Protein AF-A0A7S3LM08-F1 (afdb_monomer)

pLDDT: mean 83.72, std 14.12, range [40.0, 97.69]

Secondary structure (DSSP, 8-state):
-----------HHHHHHHHHHHHHHHHHHHHHHHHHHHHHHHHHHHHHHHHHHHIIIIIHHHH-HHHHHHHHHHHHHHHHHHHHHHHHHHTT--SSHHHHHHHHHHHHHHHHHHHHHHHHHHH---HHHHHHHHT---HHHHHHHHHHHHHHHHHHHHHHHHHHTT-TTTTT--

Nearest PDB structures (foldseek):
  6k5l-assembly1_B  TM=4.130E-01  e=9.837E+00  Escherichia coli O157
  8wst-assembly1_R  TM=2.504E-01  e=5.655E+00  Homo sapiens

Organism: NCBI:txid215587

Radius of gyration: 23.0 Å; Cα contacts (8 Å, |Δi|>4): 146; chains: 1; bounding box: 78×45×58 Å

Structure (mmCIF, N/CA/C/O backbone):
data_AF-A0A7S3LM08-F1
#
_entry.id   AF-A0A7S3LM08-F1
#
loop_
_atom_site.group_PDB
_atom_site.id
_atom_site.type_symbol
_atom_site.label_atom_id
_atom_site.label_alt_id
_atom_site.label_comp_id
_atom_site.label_asym_id
_atom_site.label_entity_id
_atom_site.label_seq_id
_atom_site.pdbx_PDB_ins_code
_atom_site.Cartn_x
_atom_site.Cartn_y
_atom_site.Cartn_z
_atom_site.occupancy
_atom_site.B_iso_or_equiv
_atom_site.auth_seq_id
_atom_site.auth_comp_id
_atom_site.auth_asym_id
_atom_site.auth_atom_id
_atom_site.pdbx_PDB_model_num
ATOM 1 N N . MET A 1 1 ? 56.730 -9.973 -36.478 1.00 40.00 1 MET A N 1
ATOM 2 C CA . MET A 1 1 ? 55.518 -9.213 -36.860 1.00 40.00 1 MET A CA 1
ATOM 3 C C . MET A 1 1 ? 54.697 -8.986 -35.588 1.00 40.00 1 MET A C 1
ATOM 5 O O . MET A 1 1 ? 53.987 -9.882 -35.157 1.00 40.00 1 MET A O 1
ATOM 9 N N . ILE A 1 2 ? 54.920 -7.866 -34.891 1.00 40.25 2 ILE A N 1
ATOM 10 C CA . ILE A 1 2 ? 54.363 -7.601 -33.550 1.00 40.25 2 ILE A CA 1
ATOM 11 C C . ILE A 1 2 ? 53.016 -6.882 -33.707 1.00 40.25 2 ILE A C 1
ATOM 13 O O . ILE A 1 2 ? 52.951 -5.797 -34.280 1.00 40.25 2 ILE A O 1
ATOM 17 N N . ARG A 1 3 ? 51.934 -7.501 -33.223 1.00 45.44 3 ARG A N 1
ATOM 18 C CA . ARG A 1 3 ? 50.566 -6.965 -33.274 1.00 45.44 3 ARG A CA 1
ATOM 19 C C . ARG A 1 3 ? 50.356 -6.056 -32.058 1.00 45.44 3 ARG A C 1
ATOM 21 O O . ARG A 1 3 ? 50.073 -6.533 -30.964 1.00 45.44 3 ARG A O 1
ATOM 28 N N . ILE A 1 4 ? 50.557 -4.751 -32.243 1.00 47.81 4 ILE A N 1
ATOM 29 C CA . ILE A 1 4 ? 50.355 -3.731 -31.202 1.00 47.81 4 ILE A CA 1
ATOM 30 C C . ILE A 1 4 ? 48.869 -3.707 -30.804 1.00 47.81 4 ILE A C 1
ATOM 32 O O . ILE A 1 4 ? 47.982 -3.501 -31.635 1.00 47.81 4 ILE A O 1
ATOM 36 N N . HIS A 1 5 ? 48.617 -3.935 -29.516 1.00 48.91 5 HIS A N 1
ATOM 37 C CA . HIS A 1 5 ? 47.315 -3.878 -28.859 1.00 48.91 5 HIS A CA 1
ATOM 38 C C . HIS A 1 5 ? 46.806 -2.426 -28.883 1.00 48.91 5 HIS A C 1
ATOM 40 O O . HIS A 1 5 ? 47.343 -1.553 -28.202 1.00 48.91 5 HIS A O 1
ATOM 46 N N . LYS A 1 6 ? 45.789 -2.139 -29.703 1.00 49.50 6 LYS A N 1
ATOM 47 C CA . LYS A 1 6 ? 45.168 -0.812 -29.789 1.00 49.50 6 LYS A CA 1
ATOM 48 C C . LYS A 1 6 ? 44.320 -0.594 -28.530 1.00 49.50 6 LYS A C 1
ATOM 50 O O . LYS A 1 6 ? 43.185 -1.061 -28.455 1.00 49.50 6 LYS A O 1
ATOM 55 N N . GLY A 1 7 ? 44.886 0.081 -27.531 1.00 50.38 7 GLY A N 1
ATOM 56 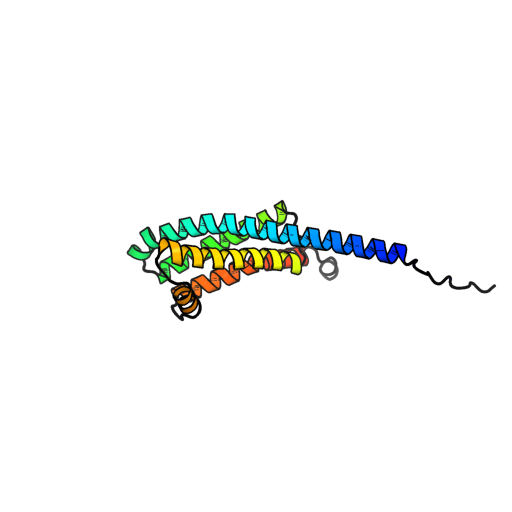C CA . GLY A 1 7 ? 44.144 0.562 -26.368 1.00 50.38 7 GLY A CA 1
ATOM 57 C C . GLY A 1 7 ? 42.984 1.445 -26.829 1.00 50.38 7 GLY A C 1
ATOM 58 O O . GLY A 1 7 ? 43.194 2.463 -27.487 1.00 50.38 7 GLY A O 1
ATOM 59 N N . LYS A 1 8 ? 41.749 1.031 -26.526 1.00 51.44 8 LYS A N 1
ATOM 60 C CA . LYS A 1 8 ? 40.544 1.840 -26.738 1.00 51.44 8 LYS A CA 1
ATOM 61 C C . LYS A 1 8 ? 40.607 3.062 -25.820 1.00 51.44 8 LYS A C 1
ATOM 63 O O . LYS A 1 8 ? 40.167 3.006 -24.676 1.00 51.44 8 LYS A O 1
ATOM 68 N N . HIS A 1 9 ? 41.128 4.171 -26.333 1.00 50.56 9 HIS A N 1
ATOM 69 C CA . HIS A 1 9 ? 40.857 5.495 -25.785 1.00 50.56 9 HIS A CA 1
ATOM 70 C C . HIS A 1 9 ? 39.378 5.803 -26.051 1.00 50.56 9 HIS A C 1
ATOM 72 O O . HIS A 1 9 ? 39.007 6.216 -27.145 1.00 50.56 9 HIS A O 1
ATOM 78 N N . LYS A 1 10 ? 38.512 5.506 -25.077 1.00 59.12 10 LYS A N 1
ATOM 79 C CA . LYS A 1 10 ? 37.091 5.863 -25.130 1.00 59.12 10 LYS A CA 1
ATOM 80 C C . LYS A 1 10 ? 36.995 7.387 -24.968 1.00 59.12 10 LYS A C 1
ATOM 82 O O . LYS A 1 10 ? 37.356 7.911 -23.915 1.00 59.12 10 LYS A O 1
ATOM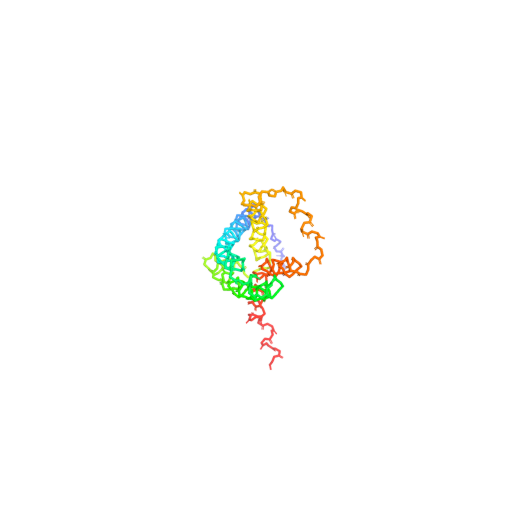 87 N N . THR A 1 11 ? 36.613 8.094 -26.030 1.00 60.19 11 THR A N 1
ATOM 88 C CA . THR A 1 11 ? 36.544 9.564 -26.079 1.00 60.19 11 THR A CA 1
ATOM 89 C C . THR A 1 11 ? 35.544 10.085 -25.041 1.00 60.19 11 THR A C 1
ATOM 91 O O . THR A 1 11 ? 34.499 9.472 -24.816 1.00 60.19 11 THR A O 1
ATOM 94 N N . LYS A 1 12 ? 35.863 11.209 -24.383 1.00 55.28 12 LYS A N 1
ATOM 95 C CA . LYS A 1 12 ? 35.052 11.820 -23.309 1.00 55.28 12 LYS A CA 1
ATOM 96 C C . LYS A 1 12 ? 33.587 12.071 -23.714 1.00 55.28 12 LYS A C 1
ATOM 98 O O . LYS A 1 12 ? 32.714 11.987 -22.856 1.00 55.28 12 LYS A O 1
ATOM 103 N N . ASP A 1 13 ? 33.318 12.255 -25.004 1.00 59.50 13 ASP A N 1
ATOM 104 C CA . ASP A 1 13 ? 31.978 12.494 -25.554 1.00 59.50 13 ASP A CA 1
ATOM 105 C C . ASP A 1 13 ? 31.080 11.239 -25.527 1.00 59.50 13 ASP A C 1
ATOM 107 O O . ASP A 1 13 ? 29.894 11.325 -25.208 1.00 59.50 13 ASP A O 1
ATOM 111 N N . GLU A 1 14 ? 31.641 10.040 -25.740 1.00 59.66 14 GLU A N 1
ATOM 112 C CA . GLU A 1 14 ? 30.895 8.775 -25.599 1.00 59.66 14 GLU A CA 1
ATOM 113 C C . GLU A 1 14 ? 30.601 8.445 -24.127 1.00 59.66 14 GLU A C 1
ATOM 115 O O . GLU A 1 14 ? 29.564 7.858 -23.798 1.00 59.66 14 GLU A O 1
ATOM 120 N N . LEU A 1 15 ? 31.512 8.823 -23.222 1.00 59.84 15 LEU A N 1
ATOM 121 C CA . LEU A 1 15 ? 31.325 8.690 -21.774 1.00 59.84 15 LEU A CA 1
ATOM 122 C C . LEU A 1 15 ? 30.270 9.680 -21.251 1.00 59.84 15 LEU A C 1
ATOM 124 O O . LEU A 1 15 ? 29.486 9.307 -20.378 1.00 59.84 15 LEU A O 1
ATOM 128 N N . GLY A 1 16 ? 30.202 10.895 -21.805 1.00 60.06 16 GLY A N 1
ATOM 129 C CA . GLY A 1 16 ? 29.156 11.882 -21.513 1.00 60.06 16 GLY A CA 1
ATOM 130 C C . GLY A 1 16 ? 27.768 11.407 -21.950 1.00 60.06 16 GLY A C 1
ATOM 131 O O . GLY A 1 16 ? 26.877 11.257 -21.113 1.00 60.06 16 GLY A O 1
ATOM 132 N N . GLY A 1 17 ? 27.607 11.039 -23.227 1.00 63.25 17 GLY A N 1
ATOM 133 C CA . GLY A 1 17 ? 26.313 10.608 -23.777 1.00 63.25 17 GLY A CA 1
ATOM 134 C C . GLY A 1 17 ? 25.767 9.303 -23.179 1.00 63.25 17 GLY A C 1
ATOM 135 O O . GLY A 1 17 ? 24.555 9.129 -23.049 1.00 63.25 17 GLY A O 1
ATOM 136 N N . THR A 1 18 ? 26.639 8.385 -22.745 1.00 71.12 18 THR A N 1
ATOM 137 C CA . THR A 1 18 ? 26.208 7.157 -22.048 1.00 71.12 18 THR A CA 1
ATOM 138 C C . THR A 1 18 ? 25.636 7.469 -20.660 1.00 71.12 18 THR A C 1
ATOM 140 O O . THR A 1 18 ? 24.636 6.875 -20.255 1.00 71.12 18 THR A O 1
ATOM 143 N N . ASN A 1 19 ? 26.243 8.408 -19.927 1.00 69.75 19 ASN A N 1
ATOM 144 C CA . ASN A 1 19 ? 25.797 8.772 -18.582 1.00 69.75 19 ASN A CA 1
ATOM 145 C C . ASN A 1 19 ? 24.495 9.578 -18.607 1.00 69.75 19 ASN A C 1
ATOM 147 O O . ASN A 1 19 ? 23.598 9.291 -17.817 1.00 69.75 19 ASN A O 1
ATOM 151 N N . GLU A 1 20 ? 24.343 10.516 -19.544 1.00 72.75 20 GLU A N 1
ATOM 152 C CA . GLU A 1 20 ? 23.107 11.292 -19.699 1.00 72.75 20 GLU A CA 1
ATOM 153 C C . GLU A 1 20 ? 21.912 10.411 -20.084 1.00 72.75 20 GLU A C 1
ATOM 155 O O . GLU A 1 20 ? 20.853 10.500 -19.459 1.00 72.75 20 GLU A O 1
ATOM 160 N N . ASN A 1 21 ? 22.088 9.487 -21.035 1.00 74.06 21 ASN A N 1
ATOM 161 C CA . ASN A 1 21 ? 21.034 8.543 -21.418 1.00 74.06 21 ASN A CA 1
ATOM 162 C C . ASN A 1 21 ? 20.660 7.598 -20.267 1.00 74.06 21 ASN A C 1
ATOM 164 O O . ASN A 1 21 ? 19.477 7.360 -20.014 1.00 74.06 21 ASN A O 1
ATOM 168 N N . LYS A 1 22 ? 21.649 7.110 -19.508 1.00 73.44 22 LYS A N 1
ATOM 169 C CA . LYS A 1 22 ? 21.414 6.256 -18.335 1.00 73.44 22 LYS A CA 1
ATOM 170 C C . LYS A 1 22 ? 20.701 7.006 -17.204 1.00 73.44 22 LYS A C 1
ATOM 172 O O . LYS A 1 22 ? 19.817 6.437 -16.559 1.00 73.44 22 LYS A O 1
ATOM 177 N N . LEU A 1 23 ? 21.042 8.277 -16.980 1.00 70.62 23 LEU A N 1
ATOM 178 C CA . LEU A 1 23 ? 20.383 9.148 -16.002 1.00 70.62 23 LEU A CA 1
ATOM 179 C C . LEU A 1 23 ? 18.944 9.473 -16.419 1.00 70.62 23 LEU A C 1
ATOM 181 O O . LEU A 1 23 ? 18.039 9.382 -15.590 1.00 70.62 23 LEU A O 1
ATOM 185 N N . LYS A 1 24 ? 18.708 9.794 -17.697 1.00 74.56 24 LYS A N 1
ATOM 186 C CA . LYS A 1 24 ? 17.373 10.093 -18.238 1.00 74.56 24 LYS A CA 1
ATOM 187 C C . LYS A 1 24 ? 16.456 8.868 -18.192 1.00 74.56 24 LYS A C 1
ATOM 189 O O . LYS A 1 24 ? 15.319 8.979 -17.739 1.00 74.56 24 LYS A O 1
ATOM 194 N N . SER A 1 25 ? 16.975 7.696 -18.569 1.00 77.88 25 SER A N 1
ATOM 195 C CA . SER A 1 25 ? 16.260 6.420 -18.454 1.00 77.88 25 SER A CA 1
ATOM 196 C C . SER A 1 25 ? 15.932 6.094 -16.997 1.00 77.88 25 SER A C 1
ATOM 198 O O . SER A 1 25 ? 14.789 5.764 -16.698 1.00 77.88 25 SER A O 1
ATOM 200 N N . SER A 1 26 ? 16.894 6.246 -16.079 1.00 79.38 26 SER A N 1
ATOM 201 C CA . SER A 1 26 ? 16.664 6.002 -14.647 1.00 79.38 26 SER A CA 1
ATOM 202 C C . SER A 1 26 ? 15.599 6.937 -14.070 1.00 79.38 26 SER A C 1
ATOM 204 O O . SER A 1 26 ? 14.682 6.479 -13.397 1.00 79.38 26 SER A O 1
ATOM 206 N N . ARG A 1 27 ? 15.673 8.243 -14.369 1.00 84.50 27 ARG A N 1
ATOM 207 C CA . ARG A 1 27 ? 14.672 9.226 -13.916 1.00 84.50 27 ARG A CA 1
ATOM 208 C C . ARG A 1 27 ? 13.269 8.885 -14.407 1.00 84.50 27 ARG A C 1
ATOM 210 O O . ARG A 1 27 ? 12.327 8.965 -13.626 1.00 84.50 27 ARG A O 1
ATOM 217 N N . SER A 1 28 ? 13.139 8.478 -15.669 1.00 88.75 28 SER A N 1
ATOM 218 C CA . SER A 1 28 ? 11.854 8.060 -16.232 1.00 88.75 28 SER A CA 1
ATOM 219 C C . SER A 1 28 ? 11.303 6.821 -15.524 1.00 88.75 28 SER A C 1
ATOM 221 O O . SER A 1 28 ? 10.134 6.820 -15.154 1.00 88.75 28 SER A O 1
ATOM 223 N N . VAL A 1 29 ? 12.141 5.817 -15.243 1.00 91.19 29 VAL A N 1
ATOM 224 C CA . VAL A 1 29 ? 11.727 4.605 -14.514 1.00 91.19 29 VAL A CA 1
ATOM 225 C C . VAL A 1 29 ? 11.227 4.934 -13.108 1.00 91.19 29 VAL A C 1
ATOM 227 O O . VAL A 1 29 ? 10.187 4.421 -12.698 1.00 91.19 29 VAL A O 1
ATOM 230 N N . TYR A 1 30 ? 11.926 5.799 -12.369 1.00 93.19 30 TYR A N 1
ATOM 231 C CA . TYR A 1 30 ? 11.498 6.182 -11.021 1.00 93.19 30 TYR A CA 1
ATOM 232 C C . TYR A 1 30 ? 10.193 6.973 -11.035 1.00 93.19 30 TYR A C 1
ATOM 234 O O . TYR A 1 30 ? 9.307 6.683 -10.241 1.00 93.19 30 TYR A O 1
ATOM 242 N N . PHE A 1 31 ? 10.034 7.902 -11.979 1.00 94.25 31 PHE A N 1
ATOM 243 C CA . PHE A 1 31 ? 8.787 8.647 -12.137 1.00 94.25 31 PHE A CA 1
ATOM 244 C C . PHE A 1 31 ? 7.600 7.726 -12.456 1.00 94.25 31 PHE A C 1
ATOM 246 O O . PHE A 1 31 ? 6.558 7.819 -11.813 1.00 94.25 31 PHE A O 1
ATOM 253 N N . ILE A 1 32 ? 7.779 6.796 -13.399 1.00 94.69 32 ILE A N 1
ATOM 254 C CA . ILE A 1 32 ? 6.766 5.794 -13.758 1.00 94.69 32 ILE A CA 1
ATOM 255 C C . ILE A 1 32 ? 6.412 4.921 -12.548 1.00 94.69 32 ILE A C 1
ATOM 257 O O . ILE A 1 32 ? 5.237 4.667 -12.300 1.00 94.69 32 ILE A O 1
ATOM 261 N N . SER A 1 33 ? 7.410 4.509 -11.762 1.00 95.25 33 SER A N 1
ATOM 262 C CA . SER A 1 33 ? 7.199 3.708 -10.547 1.00 95.25 33 SER A CA 1
ATOM 263 C C . SER A 1 33 ? 6.386 4.470 -9.499 1.00 95.25 33 SER A C 1
ATOM 265 O O . SER A 1 33 ? 5.472 3.904 -8.903 1.00 95.25 33 SER A O 1
ATOM 267 N N . SER A 1 34 ? 6.671 5.760 -9.303 1.00 95.94 34 SER A N 1
ATOM 268 C CA . SER A 1 34 ? 5.901 6.613 -8.394 1.00 95.94 34 SER A CA 1
ATOM 269 C C . SER A 1 34 ? 4.464 6.821 -8.873 1.00 95.94 34 SER A C 1
ATOM 271 O O . SER A 1 34 ? 3.538 6.723 -8.073 1.00 95.94 34 SER A O 1
ATOM 273 N N . ALA A 1 35 ? 4.256 7.060 -10.172 1.00 96.06 35 ALA A N 1
ATOM 274 C CA . ALA A 1 35 ? 2.919 7.199 -10.748 1.00 96.06 35 ALA A CA 1
ATOM 275 C C . ALA A 1 35 ? 2.104 5.903 -10.606 1.00 96.06 35 ALA A C 1
ATOM 277 O O . ALA A 1 35 ? 0.950 5.941 -10.180 1.00 96.06 35 ALA A O 1
ATOM 278 N N . ALA A 1 36 ? 2.728 4.753 -10.877 1.00 96.06 36 ALA A N 1
ATOM 279 C CA . ALA A 1 36 ? 2.122 3.446 -10.651 1.00 96.06 36 ALA A CA 1
ATOM 280 C C . ALA A 1 36 ? 1.762 3.235 -9.173 1.00 96.06 36 ALA A C 1
ATOM 282 O O . ALA A 1 36 ? 0.695 2.704 -8.880 1.00 96.06 36 ALA A O 1
ATOM 283 N N . GLY A 1 37 ? 2.616 3.687 -8.248 1.00 95.81 37 GLY A N 1
ATOM 284 C CA . GLY A 1 37 ? 2.357 3.645 -6.807 1.00 95.81 37 GLY A CA 1
ATOM 285 C C . GLY A 1 37 ? 1.133 4.468 -6.402 1.00 95.81 37 GLY A C 1
ATOM 286 O O . GLY A 1 37 ? 0.290 3.981 -5.656 1.00 95.81 37 GLY A O 1
ATOM 287 N N . ALA A 1 38 ? 0.981 5.677 -6.946 1.00 97.25 38 ALA A N 1
ATOM 288 C CA . ALA A 1 38 ? -0.178 6.531 -6.676 1.00 97.25 38 ALA A CA 1
ATOM 289 C C .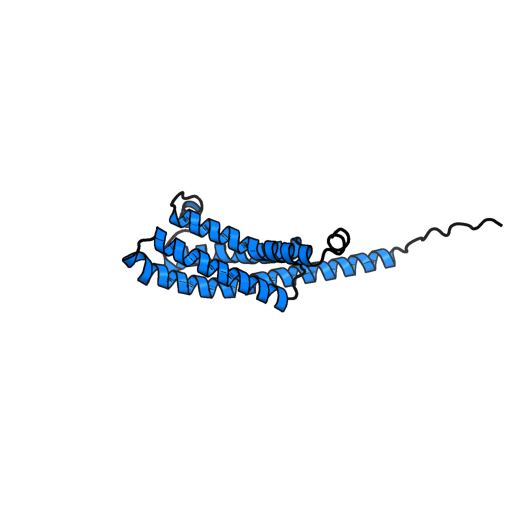 ALA A 1 38 ? -1.495 5.934 -7.209 1.00 97.25 38 ALA A C 1
ATOM 291 O O . ALA A 1 38 ? -2.530 6.003 -6.542 1.00 97.25 38 ALA A O 1
ATOM 292 N N . VAL A 1 39 ? -1.466 5.317 -8.395 1.00 97.38 39 VAL A N 1
ATOM 293 C CA . VAL A 1 39 ? -2.644 4.641 -8.964 1.00 97.38 39 VAL A CA 1
ATOM 294 C C . VAL A 1 39 ? -2.988 3.375 -8.187 1.00 97.38 39 VAL A C 1
ATOM 296 O O . VAL A 1 39 ? -4.153 3.168 -7.852 1.00 97.38 39 VAL A O 1
ATOM 299 N N . TYR A 1 40 ? -1.980 2.571 -7.846 1.00 97.38 40 TYR A N 1
ATOM 300 C CA . TYR A 1 40 ? -2.136 1.403 -6.985 1.00 97.38 40 TYR A CA 1
ATOM 301 C C . TYR A 1 40 ? -2.803 1.780 -5.657 1.00 97.38 40 TYR A C 1
ATOM 303 O O . TYR A 1 40 ? -3.826 1.191 -5.303 1.00 97.38 40 TYR A O 1
ATOM 311 N N . PHE A 1 41 ? -2.292 2.822 -4.991 1.00 97.44 41 PHE A N 1
ATOM 312 C CA . PHE A 1 41 ? -2.911 3.393 -3.798 1.00 97.44 41 PHE A CA 1
ATOM 313 C C . PHE A 1 41 ? -4.366 3.776 -4.030 1.00 97.44 41 PHE A C 1
ATOM 315 O O . PHE A 1 41 ? -5.225 3.344 -3.274 1.00 97.44 41 PHE A O 1
ATOM 322 N N . SER A 1 42 ? -4.659 4.533 -5.085 1.00 97.31 42 SER A N 1
ATOM 323 C CA . SER A 1 42 ? -6.012 5.040 -5.329 1.00 97.31 42 SER A CA 1
ATOM 324 C C . SER A 1 42 ? -7.034 3.907 -5.461 1.00 97.31 42 SER A C 1
ATOM 326 O O . SER A 1 42 ? -8.109 3.970 -4.870 1.00 97.31 42 SER A O 1
ATOM 328 N N . ILE A 1 43 ? -6.688 2.846 -6.197 1.00 96.81 43 ILE A N 1
ATOM 329 C CA . ILE A 1 43 ? -7.563 1.684 -6.394 1.00 96.81 43 ILE A CA 1
ATOM 330 C C . ILE A 1 43 ? -7.830 0.982 -5.064 1.00 96.81 43 ILE A C 1
ATOM 332 O O . ILE A 1 43 ? -8.984 0.747 -4.705 1.00 96.81 43 ILE A O 1
ATOM 336 N N . VAL A 1 44 ? -6.766 0.647 -4.330 1.00 96.69 44 VAL A N 1
ATOM 337 C CA . VAL A 1 44 ? -6.894 -0.112 -3.083 1.00 96.69 44 VAL A CA 1
ATOM 338 C C . VAL A 1 44 ? -7.570 0.719 -2.005 1.00 96.69 44 VAL A C 1
ATOM 340 O O . VAL A 1 44 ? -8.445 0.203 -1.321 1.00 96.69 44 VAL A O 1
ATOM 343 N N . PHE A 1 45 ? -7.230 2.000 -1.890 1.00 95.44 45 PHE A N 1
ATOM 344 C CA . PHE A 1 45 ? -7.810 2.911 -0.913 1.00 95.44 45 PHE A CA 1
ATOM 345 C C . PHE A 1 45 ? -9.321 3.043 -1.083 1.00 95.44 45 PHE A C 1
ATOM 347 O O . PHE A 1 45 ? -10.042 2.946 -0.099 1.00 95.44 45 PHE A O 1
ATOM 354 N N . ILE A 1 46 ? -9.824 3.196 -2.313 1.00 96.06 46 ILE A N 1
ATOM 355 C CA . ILE A 1 46 ? -11.272 3.280 -2.559 1.00 96.06 46 ILE A CA 1
ATOM 356 C C . ILE A 1 46 ? -11.974 2.002 -2.088 1.00 96.06 46 ILE A C 1
ATOM 358 O O . ILE A 1 46 ? -12.985 2.067 -1.389 1.00 96.06 46 ILE A O 1
ATOM 362 N N . VAL A 1 47 ? -11.432 0.837 -2.446 1.00 95.56 47 VAL A N 1
ATOM 363 C CA . VAL A 1 47 ? -12.020 -0.451 -2.061 1.00 95.56 47 VAL A CA 1
ATOM 364 C C . VAL A 1 47 ? -11.953 -0.643 -0.545 1.00 95.56 47 VAL A C 1
ATOM 366 O O . VAL A 1 47 ? -12.974 -0.917 0.081 1.00 95.56 47 VAL A O 1
ATOM 369 N N . ALA A 1 48 ? -10.782 -0.438 0.056 1.00 92.75 48 ALA A N 1
ATOM 370 C CA . ALA A 1 48 ? -10.562 -0.560 1.492 1.00 92.75 48 ALA A CA 1
ATOM 371 C C . ALA A 1 48 ? -11.413 0.431 2.295 1.00 92.75 48 ALA A C 1
ATOM 373 O O . ALA A 1 48 ? -11.942 0.068 3.334 1.00 92.75 48 ALA A O 1
ATOM 374 N N . PHE A 1 49 ? -11.624 1.653 1.805 1.00 92.06 49 PHE A N 1
ATOM 375 C CA . PHE A 1 49 ? -12.493 2.629 2.456 1.00 92.06 49 PHE A CA 1
ATOM 376 C C . PHE A 1 49 ? -13.952 2.156 2.488 1.00 92.06 49 PHE A C 1
ATOM 378 O O . PHE A 1 49 ? -14.597 2.213 3.533 1.00 92.06 49 PHE A O 1
ATOM 385 N N . ILE A 1 50 ? -14.471 1.632 1.370 1.00 94.38 50 ILE A N 1
ATOM 386 C CA . ILE A 1 50 ? -15.833 1.072 1.306 1.00 94.38 50 ILE A CA 1
ATOM 387 C C . ILE A 1 50 ? -15.973 -0.112 2.271 1.00 94.38 50 ILE A C 1
ATOM 389 O O . ILE A 1 50 ? -16.954 -0.197 3.015 1.00 94.38 50 ILE A O 1
ATOM 393 N N . LEU A 1 51 ? -14.983 -1.009 2.282 1.00 91.69 51 LEU A N 1
ATOM 394 C CA . LEU A 1 51 ? -14.930 -2.125 3.224 1.00 91.69 51 LEU A CA 1
ATOM 395 C C . LEU A 1 51 ? -14.842 -1.644 4.679 1.00 91.69 51 LEU A C 1
ATOM 397 O O . LEU A 1 51 ? -15.568 -2.173 5.515 1.00 91.69 51 LEU A O 1
ATOM 401 N N . GLY A 1 52 ? -14.076 -0.594 4.970 1.00 88.81 52 GLY A N 1
ATOM 402 C CA . GLY A 1 52 ? -13.929 -0.024 6.307 1.00 88.81 52 GLY A CA 1
ATOM 403 C C . GLY A 1 52 ? -15.220 0.613 6.820 1.00 88.81 52 GLY A C 1
ATOM 404 O O . GLY A 1 52 ? -15.597 0.419 7.979 1.00 88.81 52 GLY A O 1
ATOM 405 N N . VAL A 1 53 ? -15.966 1.297 5.946 1.00 90.25 53 VAL A N 1
ATOM 406 C CA . VAL A 1 53 ? -17.316 1.793 6.262 1.00 90.25 53 VAL A CA 1
ATOM 407 C C . VAL A 1 53 ? -18.247 0.624 6.579 1.00 90.25 53 VAL A C 1
ATOM 409 O O . VAL A 1 53 ? -18.944 0.649 7.598 1.00 90.25 53 VAL A O 1
ATOM 412 N N . ALA A 1 54 ? -18.240 -0.430 5.758 1.00 89.25 54 ALA A N 1
ATOM 413 C CA . ALA A 1 54 ? -19.025 -1.633 6.026 1.00 89.25 54 ALA A CA 1
ATOM 414 C C . ALA A 1 54 ? -18.598 -2.298 7.345 1.00 89.25 54 ALA A C 1
ATOM 416 O O . ALA A 1 54 ? -19.457 -2.696 8.133 1.00 89.25 54 ALA A O 1
ATOM 417 N N . ARG A 1 55 ? -17.291 -2.357 7.632 1.00 89.56 55 ARG A N 1
ATOM 418 C CA . ARG A 1 55 ? -16.728 -2.915 8.863 1.00 89.56 55 ARG A CA 1
ATOM 419 C C . ARG A 1 55 ? -17.338 -2.229 10.080 1.00 89.56 55 ARG A C 1
ATOM 421 O O . ARG A 1 55 ? -17.922 -2.908 10.919 1.00 89.56 55 ARG A O 1
ATOM 428 N N . VAL A 1 56 ? -17.252 -0.903 10.154 1.00 88.31 56 VAL A N 1
ATOM 429 C CA . VAL A 1 56 ? -17.724 -0.123 11.311 1.00 88.31 56 VAL A CA 1
ATOM 430 C C . VAL A 1 56 ? -19.249 -0.160 11.446 1.00 88.31 56 VAL A C 1
ATOM 432 O O . VAL A 1 56 ? -19.763 -0.272 12.554 1.00 88.31 56 VAL A O 1
ATOM 435 N N . THR A 1 57 ? -19.989 -0.105 10.336 1.00 88.81 57 THR A N 1
ATOM 436 C CA . THR A 1 57 ? -21.460 0.004 10.371 1.00 88.81 57 THR A CA 1
ATOM 437 C C . THR A 1 57 ? -22.185 -1.337 10.498 1.00 88.81 57 THR A C 1
ATOM 439 O O . THR A 1 57 ? -23.261 -1.395 11.091 1.00 88.81 57 THR A O 1
ATOM 442 N N . ILE A 1 58 ? -21.624 -2.423 9.955 1.00 88.94 58 ILE A N 1
ATOM 443 C CA . ILE A 1 58 ? -22.294 -3.730 9.861 1.00 88.94 58 ILE A CA 1
ATOM 444 C C . ILE A 1 58 ? -21.570 -4.795 10.685 1.00 88.94 58 ILE A C 1
ATOM 446 O O . ILE A 1 58 ? -22.225 -5.555 11.400 1.00 88.94 58 ILE A O 1
ATOM 450 N N . PHE A 1 59 ? -20.242 -4.889 10.579 1.00 85.62 59 PHE A N 1
ATOM 451 C CA . PHE A 1 59 ? -19.496 -6.018 11.145 1.00 85.62 59 PHE A CA 1
ATOM 452 C C . PHE A 1 59 ? -19.177 -5.813 12.625 1.00 85.62 59 PHE A C 1
ATOM 454 O O . PHE A 1 59 ? -19.416 -6.724 13.414 1.00 85.62 59 PHE A O 1
ATOM 461 N N . VAL A 1 60 ? -18.708 -4.625 13.018 1.00 88.19 60 VAL A N 1
ATOM 462 C CA . VAL A 1 60 ? -18.385 -4.298 14.416 1.00 88.19 60 VAL A CA 1
ATOM 463 C C . VAL A 1 60 ? -19.594 -4.511 15.337 1.00 88.19 60 VAL A C 1
ATOM 465 O O . VAL A 1 60 ? -19.438 -5.2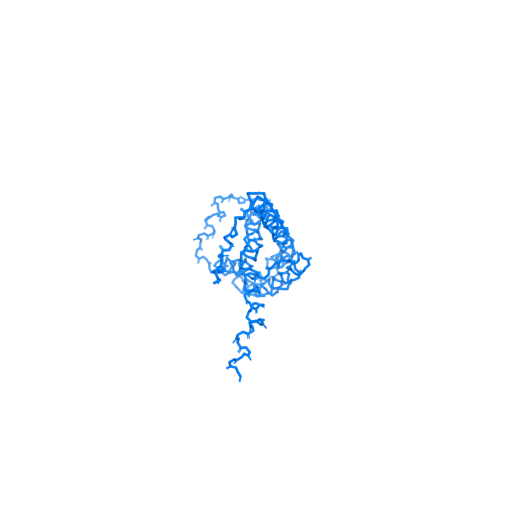38 16.319 1.00 88.19 60 VAL A O 1
ATOM 468 N N . PRO A 1 61 ? -20.816 -4.028 15.019 1.00 87.00 61 PRO A N 1
ATOM 469 C CA . PRO A 1 61 ? -21.976 -4.240 15.888 1.00 87.00 61 PRO A CA 1
ATOM 470 C C . PRO A 1 61 ? -22.415 -5.706 16.017 1.00 87.00 61 PRO A C 1
ATOM 472 O O . PRO A 1 61 ? -23.156 -6.040 16.937 1.00 87.00 61 PRO A O 1
ATOM 475 N N . ARG A 1 62 ? -22.011 -6.583 15.086 1.00 88.00 62 ARG A N 1
ATOM 476 C CA . ARG A 1 62 ? -22.458 -7.987 15.027 1.00 88.00 62 ARG A CA 1
ATOM 477 C C . ARG A 1 62 ? -21.424 -8.983 15.541 1.00 88.00 62 ARG A C 1
ATOM 479 O O . ARG A 1 62 ? -21.804 -9.994 16.122 1.00 88.00 62 ARG A O 1
ATOM 486 N N . PHE A 1 63 ? -20.142 -8.721 15.302 1.00 85.81 63 PHE A N 1
ATOM 487 C CA . PHE A 1 63 ? -19.049 -9.672 15.530 1.00 85.81 63 PHE A CA 1
ATOM 488 C C . PHE A 1 63 ? -17.925 -9.113 16.415 1.00 85.81 63 PHE A C 1
ATOM 490 O O . PHE A 1 63 ? -17.016 -9.858 16.780 1.00 85.81 63 PHE A O 1
ATOM 497 N N . GLY A 1 64 ? -17.980 -7.825 16.770 1.00 86.56 64 GLY A N 1
ATOM 498 C CA . GLY A 1 64 ? -16.906 -7.127 17.476 1.00 86.56 64 GLY A CA 1
ATOM 499 C C . GLY A 1 64 ? -15.738 -6.733 16.564 1.00 86.56 64 GLY A C 1
ATOM 500 O O . GLY A 1 64 ? -15.635 -7.164 15.414 1.00 86.56 64 GLY A O 1
ATOM 501 N N . GLU A 1 65 ? -14.844 -5.890 17.081 1.00 84.38 65 GLU A N 1
ATOM 502 C CA . GLU A 1 65 ? -13.776 -5.251 16.297 1.00 84.38 65 GLU A CA 1
ATOM 503 C C . GLU A 1 65 ? -12.736 -6.242 15.755 1.00 84.38 65 GLU A C 1
ATOM 505 O O . GLU A 1 65 ? -12.411 -6.210 14.569 1.00 84.38 65 GLU A O 1
ATOM 510 N N . ASN A 1 66 ? -12.269 -7.179 16.585 1.00 85.94 66 ASN A N 1
ATOM 511 C CA . ASN A 1 66 ? -11.202 -8.114 16.209 1.00 85.94 66 ASN A CA 1
ATOM 512 C C . ASN A 1 66 ? -11.594 -9.026 15.034 1.00 85.94 66 ASN A C 1
ATOM 514 O O . ASN A 1 66 ? -10.825 -9.199 14.089 1.00 85.94 66 ASN A O 1
ATOM 518 N N . VAL A 1 67 ? -12.802 -9.599 15.075 1.00 86.50 67 VAL A N 1
ATOM 519 C CA . VAL A 1 67 ? -13.290 -10.498 14.016 1.00 86.50 67 VAL A CA 1
ATOM 520 C C . VAL A 1 67 ? -13.554 -9.715 12.733 1.00 86.50 67 VAL A C 1
ATOM 522 O O . VAL A 1 67 ? -13.236 -10.189 11.644 1.00 86.50 67 VAL A O 1
ATOM 525 N N . ALA A 1 68 ? -14.087 -8.499 12.853 1.00 86.88 68 ALA A N 1
ATOM 526 C CA . ALA A 1 68 ? -14.364 -7.641 11.711 1.00 86.88 68 ALA A CA 1
ATOM 527 C C . ALA A 1 68 ? -13.077 -7.285 10.941 1.00 86.88 68 ALA A C 1
ATOM 529 O O . ALA A 1 68 ? -13.035 -7.421 9.719 1.00 86.88 68 ALA A O 1
ATOM 530 N N . VAL A 1 69 ? -12.007 -6.914 11.653 1.00 85.88 69 VAL A N 1
ATOM 531 C CA . VAL A 1 69 ? -10.693 -6.634 11.048 1.00 85.88 69 VAL A CA 1
ATOM 532 C C . VAL A 1 69 ? -10.078 -7.888 10.424 1.00 85.88 69 VAL A C 1
ATOM 534 O O . VAL A 1 69 ? -9.531 -7.821 9.321 1.00 85.88 69 VAL A O 1
ATOM 537 N N . LEU A 1 70 ? -10.193 -9.045 11.084 1.00 87.56 70 LEU A N 1
ATOM 538 C CA . LEU A 1 70 ? -9.644 -10.302 10.572 1.00 87.56 70 LEU A CA 1
ATOM 539 C C . LEU A 1 70 ? -10.312 -10.751 9.265 1.00 87.56 70 LEU A C 1
ATOM 541 O O . LEU A 1 70 ? -9.651 -11.357 8.427 1.00 87.56 70 LEU A O 1
ATOM 545 N N . LEU A 1 71 ? -11.600 -10.456 9.078 1.00 87.94 71 LEU A N 1
ATOM 546 C CA . LEU A 1 71 ? -12.320 -10.756 7.838 1.00 87.94 71 LEU A CA 1
ATOM 547 C C . LEU A 1 71 ? -11.984 -9.772 6.714 1.00 87.94 71 LEU A C 1
ATOM 549 O O . LEU A 1 71 ? -11.879 -10.172 5.557 1.00 87.94 71 LEU A O 1
ATOM 553 N N . GLU A 1 72 ? -11.803 -8.496 7.040 1.00 89.50 72 GLU A N 1
ATOM 554 C CA . GLU A 1 72 ? -11.507 -7.457 6.055 1.00 89.50 72 GLU A CA 1
ATOM 555 C C . GLU A 1 72 ? -10.073 -7.551 5.515 1.00 89.50 72 GLU A C 1
ATOM 557 O O . GLU A 1 72 ? -9.858 -7.503 4.303 1.00 89.50 72 GLU A O 1
ATOM 562 N N . THR A 1 73 ? -9.092 -7.721 6.404 1.00 88.19 73 THR A N 1
ATOM 563 C CA . THR A 1 73 ? -7.658 -7.728 6.068 1.00 88.19 73 THR A CA 1
ATOM 564 C C . THR A 1 73 ? -7.296 -8.660 4.895 1.00 88.19 73 THR A C 1
ATOM 566 O O . THR A 1 73 ? -6.652 -8.193 3.952 1.00 88.19 73 THR A O 1
ATOM 569 N N . PRO A 1 74 ? -7.705 -9.947 4.859 1.00 90.69 74 PRO A N 1
ATOM 570 C CA . PRO A 1 74 ? -7.382 -10.837 3.742 1.00 90.69 74 PRO A CA 1
ATOM 571 C C . PRO A 1 74 ? -8.061 -10.421 2.433 1.00 90.69 74 PRO A C 1
ATOM 573 O O . PRO A 1 74 ? -7.487 -10.611 1.358 1.00 90.69 74 PRO A O 1
ATOM 576 N N . VAL A 1 75 ? -9.255 -9.824 2.499 1.00 93.31 75 VAL A N 1
ATOM 577 C CA . VAL A 1 75 ? -9.964 -9.321 1.315 1.00 93.31 75 VAL A CA 1
ATOM 578 C C . VAL A 1 75 ? -9.211 -8.130 0.729 1.00 93.31 75 VAL A C 1
ATOM 580 O O . VAL A 1 75 ? -8.914 -8.121 -0.466 1.00 93.31 75 VAL A O 1
ATOM 583 N N . VAL A 1 76 ? -8.825 -7.167 1.570 1.00 93.62 76 VAL A N 1
ATOM 584 C CA . VAL A 1 76 ? -8.049 -5.995 1.144 1.00 93.62 76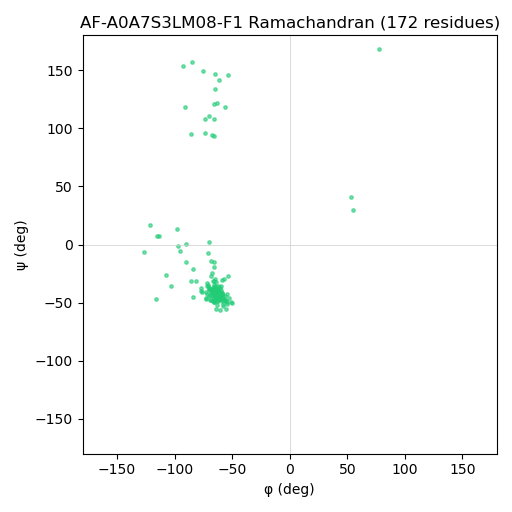 VAL A CA 1
ATOM 585 C C . VAL A 1 76 ? -6.693 -6.417 0.580 1.00 93.62 76 VAL A C 1
ATOM 587 O O . VAL A 1 76 ? -6.308 -5.934 -0.484 1.00 93.62 76 VAL A O 1
ATOM 590 N N . LEU A 1 77 ? -5.991 -7.367 1.208 1.00 93.38 77 LEU A N 1
ATOM 591 C CA . LEU A 1 77 ? -4.720 -7.887 0.688 1.00 93.38 77 LEU A CA 1
ATOM 592 C C . LEU A 1 77 ? -4.878 -8.601 -0.659 1.00 93.38 77 LEU A C 1
ATOM 594 O O . LEU A 1 77 ? -4.034 -8.438 -1.541 1.00 93.38 77 LEU A O 1
ATOM 598 N N . SER A 1 78 ? -5.971 -9.339 -0.852 1.00 94.62 78 SER A N 1
ATOM 599 C CA . SER A 1 78 ? -6.264 -9.988 -2.134 1.00 94.62 78 SER A CA 1
ATOM 600 C C . SER A 1 78 ? -6.464 -8.950 -3.237 1.00 94.62 78 SER A C 1
ATOM 602 O O . SER A 1 78 ? -5.825 -9.028 -4.284 1.00 94.62 78 SER A O 1
ATOM 604 N N . VAL A 1 79 ? -7.283 -7.923 -2.985 1.00 95.00 79 VAL A N 1
ATOM 605 C CA . VAL A 1 79 ? -7.483 -6.799 -3.917 1.00 95.00 79 VAL A CA 1
ATOM 606 C C . VAL A 1 79 ? -6.164 -6.086 -4.202 1.00 95.00 79 VAL A C 1
ATOM 608 O O . VAL A 1 79 ? -5.860 -5.778 -5.353 1.00 95.00 79 VAL A O 1
ATOM 611 N N . SER A 1 80 ? -5.355 -5.881 -3.166 1.00 95.69 80 SER A N 1
ATOM 612 C CA . SER A 1 80 ? -4.046 -5.243 -3.270 1.00 95.69 80 SER A CA 1
ATOM 613 C C . SER A 1 80 ? -3.103 -6.014 -4.186 1.00 95.69 80 SER A C 1
ATOM 615 O O . SER A 1 80 ? -2.428 -5.415 -5.019 1.00 95.69 80 SER A O 1
ATOM 617 N N . TRP A 1 81 ? -3.103 -7.345 -4.110 1.00 95.44 81 TRP A N 1
ATOM 618 C CA . TRP A 1 81 ? -2.310 -8.180 -5.006 1.00 95.44 81 TRP A CA 1
ATOM 619 C C . TRP A 1 81 ? -2.662 -7.942 -6.477 1.00 95.44 81 TRP A C 1
ATOM 621 O O . TRP A 1 81 ? -1.783 -7.659 -7.296 1.00 95.44 81 TRP A O 1
ATOM 631 N N . PHE A 1 82 ? -3.950 -7.994 -6.819 1.00 96.19 82 PHE A N 1
ATOM 632 C CA . PHE A 1 82 ? -4.400 -7.776 -8.195 1.00 96.19 82 PHE A CA 1
ATOM 633 C C . PHE A 1 82 ? -4.167 -6.337 -8.661 1.00 96.19 82 PHE A C 1
ATOM 635 O O . PHE A 1 82 ? -3.703 -6.125 -9.780 1.00 96.19 82 PHE A O 1
ATOM 642 N N . ALA A 1 83 ? -4.427 -5.350 -7.802 1.00 95.12 83 ALA A N 1
ATOM 643 C CA . ALA A 1 83 ? -4.210 -3.944 -8.123 1.00 95.12 83 ALA A CA 1
ATOM 644 C C . ALA A 1 83 ? -2.722 -3.632 -8.345 1.00 95.12 83 ALA A C 1
ATOM 646 O O . ALA A 1 83 ? -2.386 -2.887 -9.268 1.00 95.12 83 ALA A O 1
ATOM 647 N N . ALA A 1 84 ? -1.824 -4.222 -7.549 1.00 94.56 84 ALA A N 1
ATOM 648 C CA . ALA A 1 84 ? -0.382 -4.084 -7.721 1.00 94.56 84 ALA A CA 1
ATOM 649 C C . ALA A 1 84 ? 0.088 -4.702 -9.042 1.00 94.56 84 ALA A C 1
ATOM 651 O O . ALA A 1 84 ? 0.848 -4.062 -9.773 1.00 94.56 84 ALA A O 1
ATOM 652 N N . LEU A 1 85 ? -0.413 -5.896 -9.379 1.00 93.69 85 LEU A N 1
ATOM 653 C CA . LEU A 1 85 ? -0.089 -6.563 -10.638 1.00 93.69 85 LEU A CA 1
ATOM 654 C C . LEU A 1 85 ? -0.527 -5.694 -11.817 1.00 93.69 85 LEU A C 1
ATOM 656 O O . LEU A 1 85 ? 0.316 -5.270 -12.608 1.00 93.69 85 LEU A O 1
ATOM 660 N N . TRP A 1 86 ? -1.811 -5.333 -11.848 1.00 96.12 86 TRP A N 1
ATOM 661 C CA . TRP A 1 86 ? -2.410 -4.511 -12.895 1.00 96.12 86 TRP A CA 1
ATOM 662 C C . TRP A 1 86 ? -1.693 -3.167 -13.058 1.00 96.12 86 TRP A C 1
ATOM 664 O O . TRP A 1 86 ? -1.323 -2.789 -14.167 1.00 96.12 86 TRP A O 1
ATOM 674 N N . SER A 1 87 ? -1.427 -2.463 -11.954 1.00 94.06 87 SER A N 1
ATOM 675 C CA . SER A 1 87 ? -0.736 -1.168 -11.989 1.00 94.06 87 SER A CA 1
ATOM 676 C C . SER A 1 87 ? 0.684 -1.330 -12.517 1.00 94.06 87 SER A C 1
ATOM 678 O O . SER A 1 87 ? 1.168 -0.523 -13.305 1.00 94.06 87 SER A O 1
ATOM 680 N N . SER A 1 88 ? 1.367 -2.400 -12.127 1.00 92.31 88 SER A N 1
ATOM 681 C CA . SER A 1 88 ? 2.730 -2.631 -12.572 1.00 92.31 88 SER A CA 1
ATOM 682 C C . SER A 1 88 ? 2.839 -3.011 -14.048 1.00 92.31 88 SER A C 1
ATOM 684 O O . SER A 1 88 ? 3.788 -2.593 -14.707 1.00 92.31 88 SER A O 1
ATOM 686 N N . GLU A 1 89 ? 1.868 -3.753 -14.577 1.00 92.12 89 GLU A N 1
ATOM 687 C CA . GLU A 1 89 ? 1.791 -4.115 -15.991 1.00 92.12 89 GLU A CA 1
ATOM 688 C C . GLU A 1 89 ? 1.390 -2.906 -16.839 1.00 92.12 89 GLU A C 1
ATOM 690 O O . GLU A 1 89 ? 2.065 -2.586 -17.817 1.00 92.12 89 GLU A O 1
ATOM 695 N N . ASN A 1 90 ? 0.357 -2.172 -16.416 1.00 93.44 90 ASN A N 1
ATOM 696 C CA . ASN A 1 90 ? -0.165 -1.017 -17.143 1.00 93.44 90 ASN A CA 1
ATOM 697 C C . ASN A 1 90 ? 0.866 0.115 -17.260 1.00 93.44 90 ASN A C 1
ATOM 699 O O . ASN A 1 90 ? 0.993 0.748 -18.305 1.00 93.44 90 ASN A O 1
ATOM 703 N N . PHE A 1 91 ? 1.637 0.351 -16.197 1.00 91.50 91 PHE A N 1
ATOM 704 C CA . PHE A 1 91 ? 2.708 1.348 -16.189 1.00 91.50 91 PHE A CA 1
ATOM 705 C C . PHE A 1 91 ? 4.063 0.777 -16.630 1.00 91.50 91 PHE A C 1
ATOM 707 O O . PHE A 1 91 ? 5.041 1.517 -16.677 1.00 91.50 91 PHE A O 1
ATOM 714 N N . GLN A 1 92 ? 4.141 -0.515 -16.972 1.00 91.75 92 GLN A N 1
ATOM 715 C CA . GLN A 1 92 ? 5.374 -1.198 -17.382 1.00 91.75 92 GLN A CA 1
ATOM 716 C C . GLN A 1 92 ? 6.513 -1.027 -16.361 1.00 91.75 92 GLN A C 1
ATOM 718 O O . GLN A 1 92 ? 7.678 -0.816 -16.711 1.00 91.75 92 GLN A O 1
ATOM 723 N N . VAL A 1 93 ? 6.179 -1.104 -15.069 1.00 90.31 93 VAL A N 1
ATOM 724 C CA . VAL A 1 93 ? 7.150 -0.979 -13.978 1.00 90.31 93 VAL A CA 1
ATOM 725 C C . VAL A 1 93 ? 8.112 -2.168 -14.043 1.00 90.31 93 VAL A C 1
ATOM 727 O O . VAL A 1 93 ? 7.667 -3.319 -13.914 1.00 90.31 93 VAL A O 1
ATOM 730 N N . PRO A 1 94 ? 9.433 -1.935 -14.186 1.00 89.00 94 PRO A N 1
ATOM 731 C CA . PRO A 1 94 ? 10.401 -3.018 -14.284 1.00 89.00 94 PRO A CA 1
ATOM 732 C C . PRO A 1 94 ? 10.287 -3.999 -13.113 1.00 89.00 94 PRO A C 1
ATOM 734 O O . PRO A 1 94 ? 10.049 -3.600 -11.974 1.00 89.00 94 PRO A O 1
ATOM 737 N N . SER A 1 95 ? 10.535 -5.287 -13.359 1.00 86.94 95 SER A N 1
ATOM 738 C CA . SER A 1 95 ? 10.587 -6.327 -12.314 1.00 86.94 95 SER A CA 1
ATOM 739 C C . SER A 1 95 ? 11.815 -6.209 -11.398 1.00 86.94 95 SER A C 1
ATOM 741 O O . SER A 1 95 ? 12.042 -7.039 -10.520 1.00 86.94 95 SER A O 1
ATOM 743 N N . ALA A 1 96 ? 12.650 -5.185 -11.598 1.00 87.88 96 ALA A N 1
ATOM 744 C CA . ALA A 1 96 ? 13.763 -4.893 -10.714 1.00 87.88 96 ALA A CA 1
ATOM 745 C C . ALA A 1 96 ? 13.278 -4.493 -9.313 1.00 87.88 96 ALA A C 1
ATOM 747 O O . ALA A 1 96 ? 12.257 -3.826 -9.155 1.00 87.88 96 ALA A O 1
ATOM 748 N N . LEU A 1 97 ? 14.068 -4.862 -8.302 1.00 88.06 97 LEU A N 1
ATOM 749 C CA . LEU A 1 97 ? 13.726 -4.663 -6.894 1.00 88.06 97 LEU A CA 1
ATOM 750 C C . LEU A 1 97 ? 13.442 -3.190 -6.560 1.00 88.06 97 LEU A C 1
ATOM 752 O O . LEU A 1 97 ? 12.430 -2.880 -5.943 1.00 88.06 97 LEU A O 1
ATOM 756 N N . VAL A 1 98 ? 14.315 -2.278 -6.999 1.00 92.00 98 VAL A N 1
ATOM 757 C CA . VAL A 1 98 ? 14.237 -0.854 -6.629 1.00 92.00 98 VAL A CA 1
ATOM 758 C C . VAL A 1 98 ? 12.979 -0.161 -7.188 1.00 92.00 98 VAL A C 1
ATOM 760 O O . VAL A 1 98 ? 12.269 0.450 -6.396 1.00 92.00 98 VAL A O 1
ATOM 763 N N . PRO A 1 99 ? 12.630 -0.266 -8.489 1.00 92.00 99 PRO A N 1
ATOM 764 C CA . PRO A 1 99 ? 11.365 0.268 -9.014 1.00 92.00 99 PRO A CA 1
ATOM 765 C C . PRO A 1 99 ? 10.119 -0.237 -8.276 1.00 92.00 99 PRO A C 1
ATOM 767 O O . PRO A 1 99 ? 9.234 0.547 -7.941 1.00 92.00 99 PRO A O 1
ATOM 770 N N . ARG A 1 100 ? 10.073 -1.536 -7.959 1.00 92.19 100 ARG A N 1
ATOM 771 C CA . ARG A 1 100 ? 8.953 -2.146 -7.228 1.00 92.19 100 ARG A CA 1
ATOM 772 C C . ARG A 1 100 ? 8.867 -1.666 -5.782 1.00 92.19 100 ARG A C 1
ATOM 774 O O . ARG A 1 100 ? 7.773 -1.387 -5.303 1.00 92.19 100 ARG A O 1
ATOM 781 N N . LEU A 1 101 ? 10.010 -1.503 -5.119 1.00 94.38 101 LEU A N 1
ATOM 782 C CA . LEU A 1 101 ? 10.080 -0.900 -3.790 1.00 94.38 101 LEU A CA 1
ATOM 783 C C . LEU A 1 101 ? 9.596 0.549 -3.793 1.00 94.38 101 LEU A C 1
ATOM 785 O O . LEU A 1 101 ? 8.849 0.926 -2.903 1.00 94.38 101 LEU A O 1
ATOM 789 N N . ILE A 1 102 ? 9.979 1.354 -4.788 1.00 95.38 102 ILE A N 1
ATOM 790 C CA . ILE A 1 102 ? 9.519 2.747 -4.899 1.00 95.38 102 ILE A CA 1
ATOM 791 C C . ILE A 1 102 ? 8.006 2.798 -5.099 1.00 95.38 102 ILE A C 1
ATOM 793 O O . ILE A 1 102 ? 7.337 3.564 -4.413 1.00 95.38 102 ILE A O 1
ATOM 797 N N . MET A 1 103 ? 7.462 1.961 -5.987 1.00 96.56 103 MET A N 1
ATOM 798 C CA . MET A 1 103 ? 6.016 1.848 -6.192 1.00 96.56 103 MET A CA 1
ATOM 799 C C . MET A 1 103 ? 5.284 1.533 -4.877 1.00 96.56 103 MET A C 1
ATOM 801 O O . MET A 1 103 ? 4.323 2.219 -4.534 1.00 96.56 103 MET A O 1
ATOM 805 N N . GLY A 1 104 ? 5.761 0.533 -4.129 1.00 95.69 104 GLY A N 1
ATOM 806 C CA . GLY A 1 104 ? 5.193 0.145 -2.836 1.00 95.69 104 GLY A CA 1
ATOM 807 C C . GLY A 1 104 ? 5.339 1.213 -1.749 1.00 95.69 104 GLY A C 1
ATOM 808 O O . GLY A 1 104 ? 4.376 1.506 -1.049 1.00 95.69 104 GLY A O 1
ATOM 809 N N . LEU A 1 105 ? 6.510 1.850 -1.645 1.00 96.44 105 LEU A N 1
ATOM 810 C CA . LEU A 1 105 ? 6.779 2.927 -0.686 1.00 96.44 105 LEU A CA 1
ATOM 811 C C . LEU A 1 105 ? 5.904 4.148 -0.936 1.00 96.44 105 LEU A C 1
ATOM 813 O O . LEU A 1 105 ? 5.332 4.678 0.009 1.00 96.44 105 LEU A O 1
ATOM 817 N N . VAL A 1 106 ? 5.782 4.587 -2.191 1.00 97.69 106 VAL A N 1
ATOM 818 C CA . VAL A 1 106 ? 4.899 5.705 -2.542 1.00 97.69 106 VAL A CA 1
ATOM 819 C C . VAL A 1 106 ? 3.472 5.369 -2.131 1.00 97.69 106 VAL A C 1
ATOM 821 O O . VAL A 1 106 ? 2.848 6.149 -1.423 1.00 97.69 106 VAL A O 1
ATOM 824 N N . ALA A 1 107 ? 2.991 4.179 -2.488 1.00 97.00 107 ALA A N 1
ATOM 825 C CA . ALA A 1 107 ? 1.640 3.757 -2.154 1.00 97.00 107 ALA A CA 1
ATOM 826 C C . ALA A 1 107 ? 1.398 3.657 -0.635 1.00 97.00 107 ALA A C 1
ATOM 828 O O . ALA A 1 107 ? 0.347 4.074 -0.156 1.00 97.00 107 ALA A O 1
ATOM 829 N N . GLY A 1 108 ? 2.365 3.133 0.125 1.00 96.12 108 GLY A N 1
ATOM 830 C CA . GLY A 1 108 ? 2.292 3.020 1.583 1.00 96.12 108 GLY A CA 1
ATOM 831 C C . GLY A 1 108 ? 2.361 4.370 2.297 1.00 96.12 108 GLY A C 1
ATOM 832 O O . GLY A 1 108 ? 1.564 4.633 3.189 1.00 96.12 108 GLY A O 1
ATOM 833 N N . VAL A 1 109 ? 3.257 5.267 1.878 1.00 96.38 109 VAL A N 1
ATOM 834 C CA . VAL A 1 109 ? 3.354 6.621 2.450 1.00 96.38 109 VAL A CA 1
ATOM 835 C C . VAL A 1 109 ? 2.090 7.423 2.154 1.00 96.38 109 VAL A C 1
ATOM 837 O O . VAL A 1 109 ? 1.560 8.073 3.050 1.00 96.38 109 VAL A O 1
ATOM 840 N N . THR A 1 110 ? 1.575 7.364 0.922 1.00 96.19 110 THR A N 1
ATOM 841 C CA . THR A 1 110 ? 0.316 8.037 0.579 1.00 96.19 110 THR A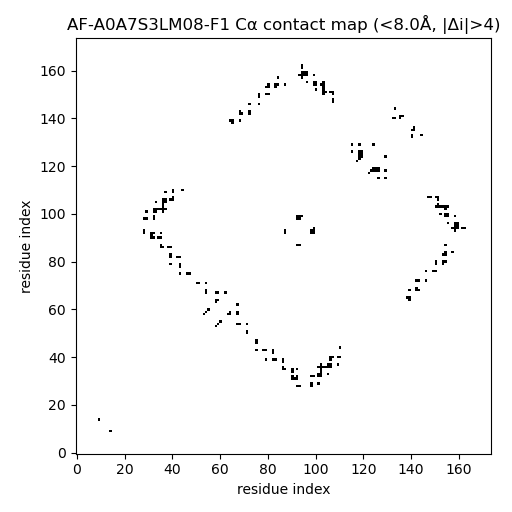 CA 1
ATOM 842 C C . THR A 1 110 ? -0.857 7.473 1.381 1.00 96.19 110 THR A C 1
ATOM 844 O O . THR A 1 110 ? -1.707 8.249 1.807 1.00 96.19 110 THR A O 1
ATOM 847 N N . LEU A 1 111 ? -0.871 6.164 1.658 1.00 94.81 111 LEU A N 1
ATOM 848 C CA . LEU A 1 111 ? -1.874 5.549 2.526 1.00 94.81 111 LEU A CA 1
ATOM 849 C C . LEU A 1 111 ? -1.828 6.097 3.955 1.00 94.81 111 LEU A C 1
ATOM 851 O O . LEU A 1 111 ? -2.863 6.525 4.451 1.00 94.81 111 LEU A O 1
ATOM 855 N N . LEU A 1 112 ? -0.647 6.165 4.577 1.00 93.56 112 LEU A N 1
ATOM 856 C CA . LEU A 1 112 ? -0.500 6.720 5.929 1.00 93.56 112 LEU A CA 1
ATOM 857 C C . LEU A 1 112 ? -0.959 8.181 6.007 1.00 93.56 112 LEU A C 1
ATOM 859 O O . LEU A 1 112 ? -1.654 8.566 6.941 1.00 93.56 112 LEU A O 1
ATOM 863 N N . VAL A 1 113 ? -0.610 8.991 5.001 1.00 94.88 113 VAL A N 1
ATOM 864 C CA . VAL A 1 113 ? -1.062 10.389 4.921 1.00 94.88 113 VAL A CA 1
ATOM 865 C C . VAL A 1 113 ? -2.582 10.466 4.770 1.00 94.88 113 VAL A C 1
ATOM 867 O O . VAL A 1 113 ? -3.218 11.315 5.391 1.00 94.88 113 VAL A O 1
ATOM 870 N N . ALA A 1 114 ? -3.180 9.593 3.957 1.00 93.56 114 ALA A N 1
ATOM 871 C CA . ALA A 1 114 ? -4.625 9.552 3.778 1.00 9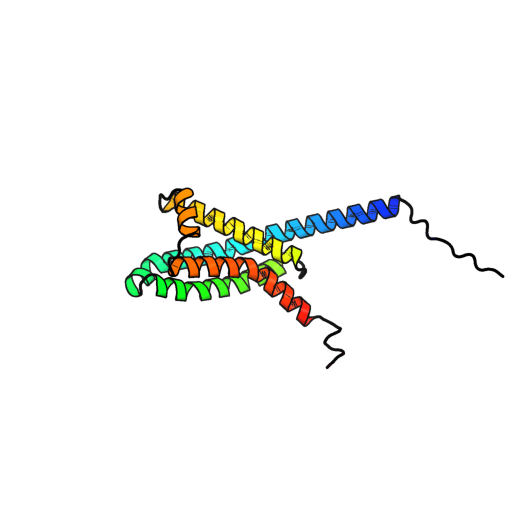3.56 114 ALA A CA 1
ATOM 872 C C . ALA A 1 114 ? -5.350 9.126 5.063 1.00 93.56 114 ALA A C 1
ATOM 874 O O . ALA A 1 114 ? -6.378 9.708 5.394 1.00 93.56 114 ALA A O 1
ATOM 875 N N . GLU A 1 115 ? -4.813 8.157 5.803 1.00 91.31 115 GLU A N 1
ATOM 876 C CA . GLU A 1 115 ? -5.372 7.722 7.085 1.00 91.31 115 GLU A CA 1
ATOM 877 C C . GLU A 1 115 ? -5.310 8.814 8.151 1.00 91.31 115 GLU A C 1
ATOM 879 O O . GLU A 1 115 ? -6.338 9.090 8.766 1.00 91.31 115 GLU A O 1
ATOM 884 N N . ASP A 1 116 ? -4.167 9.487 8.316 1.00 91.06 116 ASP A N 1
ATOM 885 C CA . ASP A 1 116 ? -4.048 10.644 9.215 1.00 91.06 116 ASP A CA 1
ATOM 886 C C . ASP A 1 116 ? -5.027 11.757 8.806 1.00 91.06 116 ASP A C 1
ATOM 888 O O . ASP A 1 116 ? -5.769 12.284 9.633 1.00 91.06 116 ASP A O 1
ATOM 892 N N . THR A 1 117 ? -5.135 12.043 7.503 1.00 92.19 117 THR A N 1
ATOM 893 C CA . THR A 1 117 ? -6.088 13.040 6.987 1.00 92.19 117 THR A CA 1
ATOM 894 C C . THR A 1 117 ? -7.535 12.663 7.319 1.00 92.19 117 THR A C 1
ATOM 896 O O . THR A 1 117 ? -8.311 13.518 7.739 1.00 92.19 117 THR A O 1
ATOM 899 N N . LEU A 1 118 ? -7.924 11.394 7.160 1.00 89.56 118 LEU A N 1
ATOM 900 C CA . LEU A 1 118 ? -9.263 10.931 7.531 1.00 89.56 118 LEU A CA 1
ATOM 901 C C . LEU A 1 118 ? -9.479 10.981 9.048 1.00 89.56 118 LEU A C 1
ATOM 903 O O . LEU A 1 118 ? -10.557 11.384 9.480 1.00 89.56 118 LEU A O 1
ATOM 907 N N . ALA A 1 119 ? -8.480 10.603 9.849 1.00 88.00 119 ALA A N 1
ATOM 908 C CA . ALA A 1 119 ? -8.531 10.671 11.307 1.00 88.00 119 ALA A CA 1
ATOM 909 C C . ALA A 1 119 ? -8.816 12.102 11.781 1.00 88.00 119 ALA A C 1
ATOM 911 O O . ALA A 1 119 ? -9.739 12.321 12.566 1.00 88.00 119 ALA A O 1
ATOM 912 N N . VAL A 1 120 ? -8.089 13.075 11.230 1.00 90.75 120 VAL A N 1
ATOM 913 C CA . VAL A 1 120 ? -8.259 14.490 11.562 1.00 90.75 120 VAL A CA 1
ATOM 914 C C . VAL A 1 120 ? -9.582 15.044 11.034 1.00 90.75 120 VAL A C 1
ATOM 916 O O . VAL A 1 120 ? -10.317 15.695 11.769 1.00 90.75 120 VAL A O 1
ATOM 919 N N . CYS A 1 121 ? -9.927 14.787 9.770 1.00 91.00 121 CYS A N 1
ATOM 920 C CA . CYS A 1 121 ? -11.082 15.430 9.142 1.00 91.00 121 CYS A CA 1
ATOM 921 C C . CYS A 1 121 ? -12.436 14.788 9.474 1.00 91.00 121 CYS A C 1
ATOM 923 O O . CYS A 1 121 ? -13.444 15.491 9.458 1.00 91.00 121 CYS A O 1
ATOM 925 N N . LEU A 1 122 ? -12.495 13.471 9.702 1.00 86.31 122 LEU A N 1
ATOM 926 C CA . LEU A 1 122 ? -13.759 12.747 9.908 1.00 86.31 122 LEU A CA 1
ATOM 927 C C . LEU A 1 122 ? -13.986 12.303 11.351 1.00 86.31 122 LEU A C 1
ATOM 929 O O . LEU A 1 122 ? -15.138 12.122 11.742 1.00 86.31 122 LEU A O 1
ATOM 933 N N . PHE A 1 123 ? -12.917 12.102 12.121 1.00 84.25 123 PHE A N 1
ATOM 934 C CA . PHE A 1 123 ? -12.996 11.548 13.475 1.00 84.25 123 PHE A CA 1
ATOM 935 C C . PHE A 1 123 ? -12.544 12.532 14.560 1.00 84.25 123 PHE A C 1
ATOM 937 O O . PHE A 1 123 ? -12.471 12.138 15.720 1.00 84.25 123 PHE A O 1
ATOM 944 N N . ASP A 1 124 ? -12.278 13.790 14.185 1.00 86.06 124 ASP A N 1
ATOM 945 C CA . ASP A 1 124 ? -11.884 14.891 15.080 1.00 86.06 124 ASP A CA 1
ATOM 946 C C . ASP A 1 124 ? -10.653 14.558 15.947 1.00 86.06 124 ASP A C 1
ATOM 948 O O . ASP A 1 124 ? -10.501 15.027 17.074 1.00 86.06 124 ASP A O 1
ATOM 952 N N . LYS A 1 125 ? -9.772 13.699 15.414 1.00 87.62 125 LYS A N 1
ATOM 953 C CA . LYS A 1 125 ? -8.509 13.314 16.048 1.00 87.62 125 LYS A CA 1
ATOM 954 C C . LYS A 1 125 ? -7.411 14.319 15.720 1.00 87.62 125 LYS A C 1
ATOM 956 O O . LYS A 1 125 ? -7.420 14.994 14.696 1.00 87.62 125 LYS A O 1
ATOM 961 N N . THR A 1 126 ? -6.395 14.371 16.559 1.00 90.69 126 THR A N 1
ATOM 962 C CA . THR A 1 126 ? -5.149 15.094 16.303 1.00 90.69 126 THR A CA 1
ATOM 963 C C . THR A 1 126 ? -4.103 14.169 15.676 1.00 90.69 126 THR A C 1
ATOM 965 O O . THR A 1 126 ? -4.068 12.971 15.956 1.00 90.69 126 THR A O 1
ATOM 968 N N . THR A 1 127 ? -3.160 14.721 14.903 1.00 85.38 127 THR A N 1
ATOM 969 C CA . THR A 1 127 ? -2.014 13.948 14.379 1.00 85.38 127 THR A CA 1
ATOM 970 C C . THR A 1 127 ? -1.197 13.291 15.502 1.00 85.38 127 THR A C 1
ATOM 972 O O . THR A 1 127 ? -0.621 12.221 15.325 1.00 85.38 127 THR A O 1
ATOM 975 N N . SER A 1 128 ? -1.156 13.890 16.700 1.00 84.25 128 SER A N 1
ATOM 976 C CA . SER A 1 128 ? -0.512 13.270 17.865 1.00 84.25 128 SER A CA 1
ATOM 977 C C . SER A 1 128 ? -1.227 12.013 18.353 1.00 84.25 128 SER A C 1
ATOM 979 O O . SER A 1 128 ? -0.554 11.067 18.755 1.00 84.25 128 SER A O 1
ATOM 981 N N . GLU A 1 129 ? -2.559 11.980 18.314 1.00 83.38 129 GLU A N 1
ATOM 982 C CA . GLU A 1 129 ? -3.334 10.788 18.680 1.00 83.38 129 GLU A CA 1
ATOM 983 C C . GLU A 1 129 ? -3.155 9.685 17.637 1.00 83.38 129 GLU A C 1
ATOM 985 O O . GLU A 1 129 ? -2.951 8.533 18.008 1.00 83.38 129 GLU A O 1
ATOM 990 N N . PHE A 1 130 ? -3.099 10.039 16.349 1.00 84.62 130 PHE A N 1
ATOM 991 C CA . PHE A 1 130 ? -2.759 9.089 15.286 1.00 84.62 130 PHE A CA 1
ATOM 992 C C . PHE A 1 130 ? -1.394 8.418 15.526 1.00 84.62 130 PHE A C 1
ATOM 994 O O . PHE A 1 130 ? -1.264 7.198 15.428 1.00 84.62 130 PHE A O 1
ATOM 1001 N N . LEU A 1 131 ? -0.370 9.185 15.920 1.00 84.38 131 LEU A N 1
ATOM 1002 C CA . LEU A 1 131 ? 0.948 8.625 16.247 1.00 84.38 131 LEU A CA 1
ATOM 1003 C C . LEU A 1 131 ? 0.930 7.722 17.489 1.00 84.38 131 LEU A C 1
ATOM 1005 O O . LEU A 1 131 ? 1.708 6.772 17.561 1.00 84.38 131 LEU A O 1
ATOM 1009 N N . GLN A 1 132 ? 0.064 8.000 18.465 1.00 85.69 132 GLN A N 1
ATOM 1010 C CA . GLN A 1 132 ? -0.106 7.133 19.633 1.00 85.69 132 GLN A CA 1
ATOM 1011 C C . GLN A 1 132 ? -0.795 5.818 19.259 1.00 85.69 132 GLN A C 1
ATOM 1013 O O . GLN A 1 132 ? -0.384 4.763 19.739 1.00 85.69 132 GLN A O 1
ATOM 1018 N N . GLU A 1 133 ? -1.780 5.851 18.361 1.00 81.62 133 GLU A N 1
ATOM 1019 C CA . GLU A 1 133 ? -2.413 4.647 17.806 1.00 81.62 133 GLU A CA 1
ATOM 1020 C C . GLU A 1 133 ? -1.417 3.818 16.988 1.00 81.62 133 GLU A C 1
ATOM 1022 O O . GLU A 1 133 ? -1.349 2.601 17.139 1.00 81.62 133 GLU A O 1
ATOM 1027 N N . LEU A 1 134 ? -0.534 4.460 16.219 1.00 77.75 134 LEU A N 1
ATOM 1028 C CA . LEU A 1 134 ? 0.521 3.752 15.487 1.00 77.75 134 LEU A CA 1
ATOM 1029 C C . LEU A 1 134 ? 1.451 2.938 16.409 1.00 77.75 134 LEU A C 1
ATOM 1031 O O . LEU A 1 134 ? 1.975 1.900 16.006 1.00 77.75 134 LEU A O 1
ATOM 1035 N N . LEU A 1 135 ? 1.642 3.402 17.647 1.00 79.31 135 LEU A N 1
ATOM 1036 C CA . LEU A 1 135 ? 2.467 2.763 18.678 1.00 79.31 135 LEU A CA 1
ATOM 1037 C C . LEU A 1 135 ? 1.664 1.903 19.665 1.00 79.31 135 LEU A C 1
ATOM 1039 O O . LEU A 1 135 ? 2.249 1.314 20.576 1.00 79.31 135 LEU A O 1
ATOM 1043 N N . SER A 1 136 ? 0.342 1.846 19.517 1.00 77.56 136 SER A N 1
ATOM 1044 C CA . SER A 1 136 ? -0.534 1.119 20.429 1.00 77.56 136 SER A CA 1
ATOM 1045 C C . SER A 1 136 ? -0.446 -0.390 20.210 1.00 77.56 136 SER A C 1
ATOM 1047 O O . SER A 1 136 ? -0.233 -0.884 19.103 1.00 77.56 136 SER A O 1
ATOM 1049 N N . THR A 1 137 ? -0.644 -1.143 21.292 1.00 76.31 137 THR A N 1
ATOM 1050 C CA . THR A 1 137 ? -0.533 -2.613 21.300 1.00 76.31 137 THR A CA 1
ATOM 1051 C C . THR A 1 137 ? -1.892 -3.307 21.162 1.00 76.31 137 THR A C 1
ATOM 1053 O O . THR A 1 137 ? -2.018 -4.505 21.418 1.00 76.31 137 THR A O 1
ATOM 1056 N N . GLU A 1 138 ? -2.932 -2.565 20.778 1.00 81.06 138 GLU A N 1
ATOM 1057 C CA . GLU A 1 138 ? -4.270 -3.118 20.594 1.00 81.06 138 GLU A CA 1
ATOM 1058 C C . GLU A 1 138 ? -4.282 -4.131 19.444 1.00 81.06 138 GLU A C 1
ATOM 1060 O O . GLU A 1 138 ? -3.756 -3.887 18.356 1.00 81.06 138 GLU A O 1
ATOM 1065 N N . THR A 1 139 ? -4.901 -5.293 19.672 1.00 75.31 139 THR A N 1
ATOM 1066 C CA . THR A 1 139 ? -4.800 -6.438 18.745 1.00 75.31 139 THR A CA 1
ATOM 1067 C C . THR A 1 139 ? -5.342 -6.101 17.353 1.00 75.31 139 THR A C 1
ATOM 1069 O O . THR A 1 139 ? -4.724 -6.448 16.347 1.00 75.31 139 THR A O 1
ATOM 1072 N N . HIS A 1 140 ? -6.466 -5.384 17.277 1.00 78.31 140 HIS A N 1
ATOM 1073 C CA . HIS A 1 140 ? -7.050 -4.965 16.003 1.00 78.31 140 HIS A CA 1
ATOM 1074 C C . HIS A 1 140 ? -6.157 -3.963 15.247 1.00 78.31 140 HIS A C 1
ATOM 1076 O O . HIS A 1 140 ? -6.076 -4.025 14.019 1.00 78.31 140 HIS A O 1
ATOM 1082 N N . GLN A 1 141 ? -5.448 -3.082 15.964 1.00 80.25 141 GLN A N 1
ATOM 1083 C CA . GLN A 1 141 ? -4.538 -2.096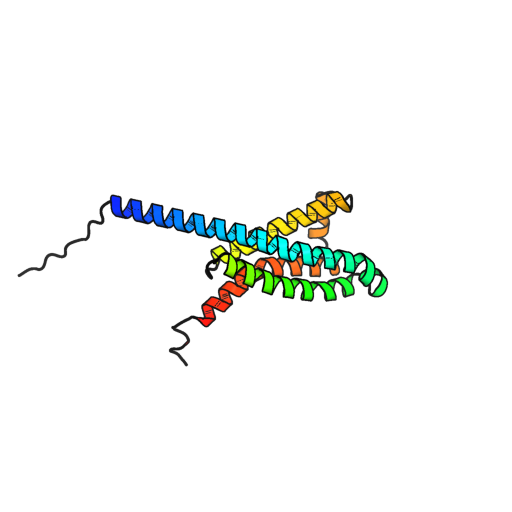 15.371 1.00 80.25 141 GLN A CA 1
ATOM 1084 C C . GLN A 1 141 ? -3.278 -2.773 14.834 1.00 80.25 141 GLN A C 1
ATOM 1086 O O . GLN A 1 141 ? -2.880 -2.523 13.699 1.00 80.25 141 GLN A O 1
ATOM 1091 N N . ILE A 1 142 ? -2.713 -3.722 15.588 1.00 84.69 142 ILE A N 1
ATOM 1092 C CA . ILE A 1 142 ? -1.559 -4.514 15.145 1.00 84.69 142 ILE A CA 1
ATOM 1093 C C . ILE A 1 142 ? -1.873 -5.256 13.841 1.00 84.69 142 ILE A C 1
ATOM 1095 O O . ILE A 1 142 ? -1.058 -5.241 12.915 1.00 84.69 142 ILE A O 1
ATOM 1099 N N . ILE A 1 143 ? -3.045 -5.897 13.744 1.00 84.56 143 ILE A N 1
ATOM 1100 C CA . ILE A 1 143 ? -3.455 -6.619 12.530 1.00 84.56 143 ILE A CA 1
ATOM 1101 C C . ILE A 1 143 ? -3.574 -5.649 11.349 1.00 84.56 143 ILE A C 1
ATOM 1103 O O . ILE A 1 143 ? -3.030 -5.928 10.280 1.00 84.56 143 ILE A O 1
ATOM 1107 N N . GLY A 1 144 ? -4.224 -4.500 11.555 1.00 84.69 144 GLY A N 1
ATOM 1108 C CA . GLY A 1 144 ? -4.360 -3.461 10.534 1.00 84.69 144 GLY A CA 1
ATOM 1109 C C . GLY A 1 144 ? -3.008 -2.959 10.022 1.00 84.69 144 GLY A C 1
ATOM 1110 O O . GLY A 1 144 ? -2.738 -3.029 8.822 1.00 84.69 144 GLY A O 1
ATOM 1111 N N . HIS A 1 145 ? -2.114 -2.546 10.924 1.00 85.94 145 HIS A N 1
ATOM 1112 C CA . HIS A 1 145 ? -0.786 -2.035 10.564 1.00 85.94 145 HIS A CA 1
ATOM 1113 C C . HIS A 1 145 ? 0.097 -3.112 9.918 1.00 85.94 145 HIS A C 1
ATOM 1115 O O . HIS A 1 145 ? 0.831 -2.842 8.967 1.00 85.94 145 HIS A O 1
ATOM 1121 N N . THR A 1 146 ? -0.014 -4.369 10.359 1.00 88.31 146 THR A N 1
ATOM 1122 C CA . THR A 1 146 ? 0.671 -5.494 9.700 1.00 88.31 146 THR A CA 1
ATOM 1123 C C . THR A 1 146 ? 0.156 -5.690 8.273 1.00 88.31 146 THR A C 1
ATOM 1125 O O . THR A 1 146 ? 0.945 -5.910 7.353 1.00 88.31 146 THR A O 1
ATOM 1128 N N . GLY A 1 147 ? -1.156 -5.554 8.062 1.00 89.12 147 GLY A N 1
ATOM 1129 C CA . GLY A 1 147 ? -1.772 -5.563 6.738 1.00 89.12 147 GLY A CA 1
ATOM 1130 C C . GLY A 1 147 ? -1.240 -4.448 5.833 1.00 89.12 147 GLY A C 1
ATOM 1131 O O . GLY A 1 147 ? -0.922 -4.708 4.675 1.00 89.12 147 GLY A O 1
ATOM 1132 N N . GLN A 1 148 ? -1.056 -3.236 6.357 1.00 92.00 148 GLN A N 1
ATOM 1133 C CA . GLN A 1 148 ? -0.476 -2.108 5.613 1.00 92.00 148 GLN A CA 1
ATOM 1134 C C . GLN A 1 148 ? 0.989 -2.349 5.228 1.00 92.00 148 GLN A C 1
ATOM 1136 O O . GLN A 1 148 ? 1.395 -2.056 4.100 1.00 92.00 148 GLN A O 1
ATOM 1141 N N . LEU A 1 149 ? 1.784 -2.924 6.137 1.00 92.44 149 LEU A N 1
ATOM 1142 C CA . LEU A 1 149 ? 3.162 -3.318 5.836 1.00 92.44 149 LEU A CA 1
ATOM 1143 C C . LEU A 1 149 ? 3.199 -4.372 4.726 1.00 92.44 149 LEU A C 1
ATOM 1145 O O . LEU A 1 149 ? 3.966 -4.238 3.772 1.00 92.44 149 LEU A O 1
ATOM 1149 N N . ALA A 1 150 ? 2.339 -5.390 4.808 1.00 93.88 150 ALA A N 1
ATOM 1150 C CA . ALA A 1 150 ? 2.210 -6.390 3.755 1.00 93.88 150 ALA A CA 1
ATOM 1151 C C . ALA A 1 150 ? 1.800 -5.741 2.422 1.00 93.88 150 ALA A C 1
ATOM 1153 O O . ALA A 1 150 ? 2.457 -5.970 1.407 1.00 93.88 150 ALA A O 1
ATOM 1154 N N . TYR A 1 151 ? 0.793 -4.864 2.433 1.00 94.94 151 TYR A N 1
ATOM 1155 C CA . TYR A 1 151 ? 0.321 -4.093 1.281 1.00 94.94 151 TYR A CA 1
ATOM 1156 C C . TYR A 1 151 ? 1.443 -3.316 0.572 1.00 94.94 151 TYR A C 1
ATOM 1158 O O . TYR A 1 151 ? 1.554 -3.374 -0.658 1.00 94.94 151 TYR A O 1
ATOM 1166 N N . ALA A 1 152 ? 2.303 -2.632 1.331 1.00 94.62 152 ALA A N 1
ATOM 1167 C CA . ALA A 1 152 ? 3.422 -1.869 0.782 1.00 94.62 152 ALA A CA 1
ATOM 1168 C C . ALA A 1 152 ? 4.505 -2.771 0.157 1.00 94.62 152 ALA A C 1
ATOM 1170 O O . ALA A 1 152 ? 5.212 -2.353 -0.761 1.00 94.62 152 ALA A O 1
ATOM 1171 N N . LEU A 1 153 ? 4.630 -4.019 0.620 1.00 94.94 153 LEU A N 1
ATOM 1172 C CA . LEU A 1 153 ? 5.626 -4.982 0.143 1.00 94.94 153 LEU A CA 1
ATOM 1173 C C . LEU A 1 153 ? 5.146 -5.848 -1.032 1.00 94.94 153 LEU A C 1
ATOM 1175 O O . LEU A 1 153 ? 5.981 -6.441 -1.720 1.00 94.94 153 LEU A O 1
ATOM 1179 N N . ILE A 1 154 ? 3.841 -5.897 -1.317 1.00 94.19 154 ILE A N 1
ATOM 1180 C CA . ILE A 1 154 ? 3.270 -6.687 -2.425 1.00 94.19 154 ILE A CA 1
ATOM 1181 C C . ILE A 1 154 ? 3.979 -6.429 -3.769 1.00 94.19 154 ILE A C 1
ATOM 1183 O O . ILE A 1 154 ? 4.397 -7.407 -4.400 1.00 94.19 154 ILE A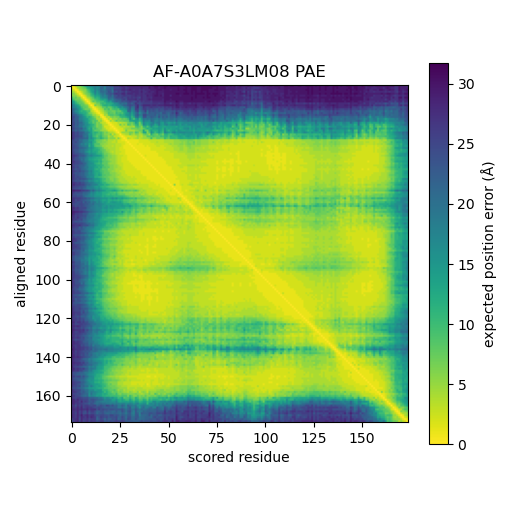 O 1
ATOM 1187 N N . PRO A 1 155 ? 4.200 -5.174 -4.225 1.00 92.56 155 PRO A N 1
ATOM 1188 C CA . PRO A 1 155 ? 4.862 -4.937 -5.509 1.00 92.56 155 PRO A CA 1
ATOM 1189 C C . PRO A 1 155 ? 6.276 -5.530 -5.565 1.00 92.56 155 PRO A C 1
ATOM 1191 O O . PRO A 1 155 ? 6.703 -6.032 -6.609 1.00 92.56 155 PRO A O 1
ATOM 1194 N N . MET A 1 156 ? 6.999 -5.499 -4.439 1.00 93.00 156 MET A N 1
ATOM 1195 C CA . MET A 1 156 ? 8.331 -6.091 -4.308 1.00 93.00 156 MET A CA 1
ATOM 1196 C C . MET A 1 156 ? 8.271 -7.615 -4.431 1.00 93.00 156 MET A C 1
ATOM 1198 O O . MET A 1 156 ? 9.038 -8.195 -5.201 1.00 93.00 156 MET A O 1
ATOM 1202 N N . ALA A 1 157 ? 7.346 -8.252 -3.707 1.00 91.25 157 ALA A N 1
ATOM 1203 C CA . ALA A 1 157 ? 7.156 -9.698 -3.736 1.00 91.25 157 ALA A CA 1
ATOM 1204 C C . ALA A 1 157 ? 6.819 -10.195 -5.152 1.00 91.25 157 ALA A C 1
ATOM 1206 O O . ALA A 1 157 ? 7.424 -11.152 -5.632 1.00 91.25 157 ALA A O 1
ATOM 1207 N N . GLN A 1 158 ? 5.939 -9.489 -5.867 1.00 90.00 158 GLN A N 1
ATOM 1208 C CA . GLN A 1 158 ? 5.607 -9.796 -7.262 1.00 90.00 158 GLN A CA 1
ATOM 1209 C C . GLN A 1 158 ? 6.820 -9.676 -8.191 1.00 90.00 158 GLN A C 1
ATOM 1211 O O . GLN A 1 158 ? 7.065 -10.555 -9.017 1.00 90.00 158 GLN A O 1
ATOM 1216 N N . GLY A 1 159 ? 7.620 -8.614 -8.041 1.00 85.44 159 GLY A N 1
ATOM 1217 C CA . GLY A 1 159 ? 8.848 -8.441 -8.820 1.00 85.44 159 GLY A CA 1
ATOM 1218 C C . GLY A 1 159 ? 9.861 -9.568 -8.599 1.00 85.44 159 GLY A C 1
ATOM 1219 O O . GLY A 1 159 ? 10.516 -10.002 -9.546 1.00 85.44 159 GLY A O 1
ATOM 1220 N N . TYR A 1 160 ? 9.962 -10.069 -7.365 1.00 84.00 160 TYR A N 1
ATOM 1221 C CA . TYR A 1 160 ? 10.810 -11.208 -7.023 1.00 84.00 160 TYR A CA 1
ATOM 1222 C C . TYR A 1 160 ? 10.313 -12.510 -7.671 1.00 84.00 160 TYR A C 1
ATOM 1224 O O . TYR A 1 160 ? 11.089 -13.180 -8.352 1.00 84.00 160 TYR A O 1
ATOM 1232 N N . MET A 1 161 ? 9.015 -12.817 -7.561 1.00 84.12 161 MET A N 1
ATOM 1233 C CA . MET A 1 161 ? 8.423 -14.021 -8.165 1.00 84.12 161 MET A CA 1
ATOM 1234 C C . MET A 1 161 ? 8.604 -14.059 -9.690 1.00 84.12 161 MET A C 1
ATOM 1236 O O . MET A 1 161 ? 8.978 -15.087 -10.251 1.00 84.12 161 MET A O 1
ATOM 1240 N N . HIS A 1 162 ? 8.424 -12.923 -10.371 1.00 76.69 162 HIS A N 1
ATOM 1241 C CA . HIS A 1 162 ? 8.637 -12.839 -11.820 1.00 76.69 162 HIS A CA 1
ATOM 1242 C C . HIS A 1 162 ? 10.104 -13.006 -12.242 1.00 76.69 162 HIS A C 1
ATOM 1244 O O . HIS A 1 162 ? 10.369 -13.394 -13.378 1.00 76.69 162 HIS A O 1
ATOM 1250 N N . ARG A 1 163 ? 11.067 -12.710 -11.360 1.00 68.44 163 ARG A N 1
ATOM 1251 C CA . ARG A 1 163 ? 12.495 -12.926 -11.634 1.00 68.44 163 ARG A CA 1
ATOM 1252 C C . ARG A 1 163 ? 12.885 -14.394 -11.527 1.00 68.44 163 ARG A C 1
ATOM 1254 O O . ARG A 1 163 ? 13.640 -14.858 -12.373 1.00 68.44 163 ARG A O 1
ATOM 1261 N N . GLU A 1 164 ? 12.364 -15.115 -10.536 1.00 64.75 164 GLU A N 1
ATOM 1262 C CA . GLU A 1 164 ? 12.630 -16.553 -10.396 1.00 64.75 164 GLU A CA 1
ATOM 1263 C C . GLU A 1 164 ? 12.038 -17.370 -11.548 1.00 64.75 164 GLU A C 1
ATOM 1265 O O . GLU A 1 164 ? 12.675 -18.306 -12.025 1.00 64.75 164 GLU A O 1
ATOM 1270 N N . ALA A 1 165 ? 10.857 -16.985 -12.042 1.00 61.53 165 ALA A N 1
ATOM 1271 C CA . ALA A 1 165 ? 10.189 -17.666 -13.152 1.00 61.53 165 ALA A CA 1
ATOM 1272 C C . ALA A 1 165 ? 10.936 -17.560 -14.501 1.00 61.53 165 ALA A C 1
ATOM 1274 O O . ALA A 1 165 ? 10.625 -18.307 -15.426 1.00 61.53 165 ALA A O 1
ATOM 1275 N N . TYR A 1 166 ? 11.910 -16.650 -14.629 1.00 53.91 166 TYR A N 1
ATOM 1276 C CA . TYR A 1 166 ? 12.691 -16.431 -15.854 1.00 53.91 166 TYR A CA 1
ATOM 1277 C C . TYR A 1 166 ? 14.204 -16.633 -15.645 1.00 53.91 166 TYR A C 1
ATOM 1279 O O . TYR A 1 166 ? 14.991 -16.183 -16.472 1.00 53.91 166 TYR A O 1
ATOM 1287 N N . ASP A 1 167 ? 14.662 -17.285 -14.567 1.00 59.28 167 ASP A N 1
ATOM 1288 C CA . ASP A 1 167 ? 16.102 -17.538 -14.396 1.00 59.28 167 ASP A CA 1
ATOM 1289 C C . ASP A 1 167 ? 16.590 -18.654 -15.347 1.00 59.28 167 ASP A C 1
ATOM 1291 O O . ASP A 1 167 ? 16.325 -19.835 -15.095 1.00 59.28 167 ASP A O 1
ATOM 1295 N N . PRO A 1 168 ? 17.364 -18.335 -16.409 1.00 56.75 168 PRO A N 1
ATOM 1296 C CA . PRO A 1 168 ? 17.835 -19.325 -17.375 1.00 56.75 168 PRO A CA 1
ATOM 1297 C C . PRO A 1 168 ? 18.851 -20.301 -16.771 1.00 56.75 168 PRO A C 1
ATOM 1299 O O . PRO A 1 168 ? 19.181 -21.306 -17.391 1.00 56.75 168 PRO A O 1
ATOM 1302 N N . LYS A 1 169 ? 19.409 -19.996 -15.591 1.00 58.56 169 LYS A N 1
ATOM 1303 C CA . LYS A 1 169 ? 20.373 -20.867 -14.910 1.00 58.56 169 LYS A CA 1
ATOM 1304 C C . LYS A 1 169 ? 19.702 -21.962 -14.090 1.00 58.56 169 LYS A C 1
ATOM 1306 O O . LYS A 1 169 ? 20.356 -22.958 -13.800 1.00 58.56 169 LYS A O 1
ATOM 1311 N N . ARG A 1 170 ? 18.428 -21.800 -13.717 1.00 61.22 170 ARG A N 1
ATOM 1312 C CA . ARG A 1 170 ? 17.674 -22.816 -12.969 1.00 61.22 170 ARG A CA 1
ATOM 1313 C C . ARG A 1 170 ? 17.217 -23.957 -13.881 1.00 61.22 170 ARG A C 1
ATOM 1315 O O . ARG A 1 170 ? 17.378 -25.109 -13.509 1.00 61.22 170 ARG A O 1
ATOM 1322 N N . SER A 1 171 ? 16.772 -23.642 -15.098 1.00 55.12 171 SER A N 1
ATOM 1323 C CA . SER A 1 171 ? 16.335 -24.624 -16.105 1.00 55.12 171 SER A CA 1
ATOM 1324 C C . SER A 1 171 ? 17.460 -25.457 -16.735 1.00 55.12 171 SER A C 1
ATOM 1326 O O . SER A 1 171 ? 17.181 -26.374 -17.496 1.00 55.12 171 SER A O 1
ATOM 1328 N N . LEU A 1 172 ? 18.727 -25.137 -16.454 1.00 62.00 172 LEU A N 1
ATOM 1329 C CA . LEU A 1 172 ? 19.890 -25.923 -16.889 1.00 62.00 172 LEU A CA 1
ATOM 1330 C C . LEU A 1 172 ? 20.376 -26.917 -15.821 1.00 62.00 172 LEU A C 1
ATOM 1332 O O . LEU A 1 172 ? 21.298 -27.682 -16.092 1.00 62.00 172 LEU A O 1
ATOM 1336 N N . ASN A 1 173 ? 19.788 -26.881 -14.621 1.00 58.38 173 ASN A N 1
ATOM 1337 C CA . ASN A 1 173 ? 20.146 -27.739 -13.488 1.00 58.38 173 ASN A CA 1
ATOM 1338 C C . ASN A 1 173 ? 19.024 -28.733 -13.111 1.00 58.38 173 ASN A C 1
ATOM 1340 O O . ASN A 1 173 ? 19.145 -29.402 -12.084 1.00 58.38 173 ASN A O 1
ATOM 1344 N N . GLU A 1 174 ? 17.958 -28.810 -13.914 1.00 55.25 174 GLU A N 1
ATOM 1345 C CA . GLU A 1 174 ? 16.895 -29.831 -13.867 1.00 55.25 174 GLU A CA 1
ATOM 1346 C C . GLU A 1 174 ? 17.041 -30.779 -15.065 1.00 55.25 174 GLU A C 1
ATOM 1348 O O . GLU A 1 174 ? 16.854 -32.000 -14.867 1.00 55.25 174 GLU A O 1
#

Foldseek 3Di:
DDDDDPPPPPDVVNVVVVVVVVVVVVVLLLVLLLVLLVQLLVQLVVVLVVLVVCLVPPVCVPPNLLVSLVVSLVVSLVSLLVSLVVSCVVSVRALDQPSLLSSLVSSLVVVLVVVQVCCCPPVVDDNVVVVVLCVDPDNSSVSVVVSSVSSSCSSNVVSVVVVVVPDPVVVVVD

Mean predicted aligned error: 9.37 Å

Solvent-accessible surface area (backbone atoms only — not comparable to full-atom values): 9305 Å² total; per-residue (Å²): 139,84,83,79,79,79,76,81,79,76,55,72,65,63,58,49,55,52,49,54,54,52,49,53,52,50,53,50,48,50,52,42,13,40,53,30,8,51,51,30,31,54,58,42,49,56,54,45,48,55,50,48,53,45,30,64,73,55,31,28,84,73,61,36,61,57,54,31,48,62,61,45,49,62,54,48,49,52,51,39,50,54,40,36,51,52,29,34,61,76,53,62,46,56,58,48,64,67,42,19,41,44,15,13,48,44,21,39,52,53,46,54,53,50,50,50,50,45,37,38,74,75,66,76,41,50,74,68,55,52,55,48,55,75,72,42,84,48,69,52,52,48,53,50,54,50,46,49,55,51,56,25,42,42,37,33,54,53,20,50,56,60,50,66,78,63,42,75,72,59,76,73,76,113

Sequence (174 aa):
MIRIHKGKHKTKDELGGTNENKLKSSRSVYFISSAAGAVYFSIVFIVAFILGVARVTIFVPRFGENVAVLLETPVVLSVSWFAALWSSENFQVPSALVPRLIMGLVAGVTLLVAEDTLAVCLFDKTTSEFLQELLSTETHQIIGHTGQLAYALIPMAQGYMHREAYDPKRSLNE